Protein AF-A0A6M2DCP7-F1 (afdb_monomer_lite)

pLDDT: mean 81.42, std 15.68, range [35.75, 96.12]

Radius of gyration: 26.26 Å; chains: 1; bounding box: 64×71×66 Å

Secondary structure (DSSP, 8-state):
------PPPB-SS-HHHHHHHHHHHHHHTT-HHHHHTSSPPPSSHHHHHHHHHHHHHHHHHHHHTB-HHHHHHHTT-SSHHHHHHHHHHHHHHHHHHHHHHHHHHHHHHHHHTT-----S---------

Structure (mmCIF, N/CA/C/O backbone):
data_AF-A0A6M2DCP7-F1
#
_entry.id   AF-A0A6M2DCP7-F1
#
loop_
_atom_site.group_PDB
_atom_site.id
_atom_site.type_symbol
_atom_site.label_atom_id
_atom_site.label_alt_id
_atom_site.label_comp_id
_atom_site.label_asym_id
_atom_site.label_entity_id
_atom_site.label_seq_id
_atom_site.pdbx_PDB_ins_code
_atom_site.Cartn_x
_atom_site.Cartn_y
_atom_site.Cartn_z
_atom_site.occupancy
_atom_site.B_iso_or_equiv
_atom_site.auth_seq_id
_atom_site.auth_comp_id
_atom_site.auth_asym_id
_atom_site.auth_atom_id
_atom_site.pdbx_PDB_model_num
ATOM 1 N N . MET A 1 1 ? -14.548 20.537 -14.187 1.00 35.75 1 MET A N 1
ATOM 2 C CA . MET A 1 1 ? -13.702 20.711 -12.989 1.00 35.75 1 MET A CA 1
ATOM 3 C C . MET A 1 1 ? -13.450 19.332 -12.405 1.00 35.75 1 MET A C 1
ATOM 5 O O . MET A 1 1 ? -14.419 18.656 -12.091 1.00 35.75 1 MET A O 1
ATOM 9 N N . SER A 1 2 ? -12.202 18.861 -12.360 1.00 47.03 2 SER A N 1
ATOM 10 C CA . SER A 1 2 ? -11.894 17.574 -11.723 1.00 47.03 2 SER A CA 1
ATOM 11 C C . SER A 1 2 ? -11.950 17.790 -10.216 1.00 47.03 2 SER A C 1
ATOM 13 O O . SER A 1 2 ? -11.088 18.476 -9.677 1.00 47.03 2 SER A O 1
ATOM 15 N N . SER A 1 3 ? -12.973 17.264 -9.546 1.00 47.62 3 SER A N 1
ATOM 16 C CA . SER A 1 3 ? -13.050 17.291 -8.086 1.00 47.62 3 SER A CA 1
ATOM 17 C C . SER A 1 3 ? -11.823 16.579 -7.522 1.00 47.62 3 SER A C 1
ATOM 19 O O . SER A 1 3 ? -11.669 15.369 -7.685 1.00 47.62 3 SER A O 1
ATOM 21 N N . THR A 1 4 ? -10.912 17.328 -6.904 1.00 58.88 4 THR A N 1
ATOM 22 C CA . THR A 1 4 ? -9.772 16.756 -6.190 1.00 58.88 4 THR A CA 1
ATOM 23 C C . THR A 1 4 ? -10.326 16.064 -4.951 1.00 58.88 4 THR A C 1
ATOM 25 O O . THR A 1 4 ? -10.676 16.725 -3.973 1.00 58.88 4 THR A O 1
ATOM 28 N N . ILE A 1 5 ? -10.487 14.739 -5.009 1.00 66.69 5 ILE A N 1
ATOM 29 C CA . ILE A 1 5 ? -10.920 13.946 -3.857 1.00 66.69 5 ILE A CA 1
ATOM 30 C C . ILE A 1 5 ? -9.836 14.102 -2.789 1.00 66.69 5 ILE A C 1
ATOM 32 O O . ILE A 1 5 ? -8.718 13.618 -2.955 1.00 66.69 5 ILE A O 1
ATOM 36 N N . LYS A 1 6 ? -10.146 14.832 -1.713 1.00 74.25 6 LYS A N 1
ATOM 37 C CA . LYS A 1 6 ? -9.273 14.916 -0.542 1.00 74.25 6 LYS A CA 1
ATOM 38 C C . LYS A 1 6 ? -9.378 13.594 0.198 1.00 74.25 6 LYS A C 1
ATOM 40 O O . LYS A 1 6 ? -10.355 13.351 0.897 1.00 74.25 6 LYS A O 1
ATOM 45 N N . ILE A 1 7 ? -8.387 12.740 0.001 1.00 84.12 7 ILE A N 1
ATOM 46 C CA . ILE A 1 7 ? -8.308 11.461 0.695 1.00 84.12 7 ILE A CA 1
ATOM 47 C C . ILE A 1 7 ? -7.790 11.733 2.097 1.00 84.12 7 ILE A C 1
ATOM 49 O O . ILE A 1 7 ? -6.763 12.394 2.278 1.00 84.12 7 ILE A O 1
ATOM 53 N N . GLU A 1 8 ? -8.530 11.258 3.092 1.00 87.25 8 GLU A N 1
ATOM 54 C CA . GLU A 1 8 ? -8.069 11.327 4.466 1.00 87.25 8 GLU A CA 1
ATOM 55 C C . GLU A 1 8 ? -6.804 10.466 4.611 1.00 87.25 8 GLU A C 1
ATOM 57 O O . GLU A 1 8 ? -6.800 9.313 4.173 1.00 87.25 8 GLU A O 1
ATOM 62 N N . PRO A 1 9 ? -5.716 10.996 5.192 1.00 89.56 9 PRO A N 1
ATOM 63 C CA . PRO A 1 9 ? -4.510 10.217 5.421 1.00 89.56 9 PRO A CA 1
ATOM 64 C C . PRO A 1 9 ? -4.773 8.988 6.293 1.00 89.56 9 PRO A C 1
ATOM 66 O O . PRO A 1 9 ? -5.637 9.013 7.173 1.00 89.56 9 PRO A O 1
ATOM 69 N N . LEU A 1 10 ? -3.986 7.934 6.080 1.00 90.00 10 LEU A N 1
ATOM 70 C CA . LEU A 1 10 ? -4.128 6.685 6.820 1.00 90.00 10 LEU A CA 1
ATOM 71 C C . LEU A 1 10 ? -3.986 6.894 8.336 1.00 90.00 10 LEU A C 1
ATOM 73 O O . LEU A 1 10 ? -3.022 7.510 8.801 1.00 90.00 10 LEU A O 1
ATOM 77 N N . ASN A 1 11 ? -4.928 6.324 9.087 1.00 84.50 11 ASN A N 1
ATOM 78 C CA . ASN A 1 11 ? -4.962 6.247 10.541 1.00 84.50 11 ASN A CA 1
ATOM 79 C C . ASN A 1 11 ? -5.482 4.872 11.016 1.00 84.50 11 ASN A C 1
ATOM 81 O O . ASN A 1 11 ? -5.852 4.011 10.220 1.00 84.50 11 ASN A O 1
ATOM 85 N N . GLU A 1 12 ? -5.511 4.654 12.335 1.00 80.62 12 GLU A N 1
ATOM 86 C CA . GLU A 1 12 ? -5.866 3.358 12.936 1.00 80.62 12 GLU A CA 1
ATOM 87 C C . GLU A 1 12 ? -7.317 2.902 12.680 1.00 80.62 12 GLU A C 1
ATOM 89 O O . GLU A 1 12 ? -7.631 1.723 12.850 1.00 80.62 12 GLU A O 1
ATOM 94 N N . SER A 1 13 ? -8.206 3.823 12.300 1.00 83.56 13 SER A N 1
ATOM 95 C CA . SER A 1 13 ? -9.646 3.585 12.145 1.00 83.56 13 SER A CA 1
ATOM 96 C C . SER A 1 13 ? -10.157 3.618 10.707 1.00 83.56 13 SER A C 1
ATOM 98 O O . SER A 1 13 ? -11.239 3.094 10.469 1.00 83.56 13 SER A O 1
ATOM 100 N N . ASN A 1 14 ? -9.413 4.193 9.758 1.00 89.50 14 ASN A N 1
ATOM 101 C CA . ASN A 1 14 ? -9.899 4.427 8.393 1.00 89.50 14 ASN A CA 1
ATOM 102 C C . ASN A 1 14 ? -9.258 3.519 7.330 1.00 89.50 14 ASN A C 1
ATOM 104 O O . ASN A 1 14 ? -9.413 3.779 6.139 1.00 89.50 14 ASN A O 1
ATOM 108 N N . TYR A 1 15 ? -8.544 2.460 7.728 1.00 90.44 15 TYR A N 1
ATOM 109 C CA . TYR A 1 15 ? -7.796 1.620 6.786 1.00 90.44 15 TYR A CA 1
ATOM 110 C C . TYR A 1 15 ? -8.655 1.028 5.663 1.00 90.44 15 TYR A C 1
ATOM 112 O O . TYR A 1 15 ? -8.217 1.047 4.517 1.00 90.44 15 TYR A O 1
ATOM 120 N N . ASP A 1 16 ? -9.865 0.540 5.951 1.00 89.38 16 ASP A N 1
ATOM 121 C CA . ASP A 1 16 ? -10.724 -0.082 4.931 1.00 89.38 16 ASP A CA 1
ATOM 122 C C . ASP A 1 16 ? -11.113 0.918 3.825 1.00 89.38 16 ASP A C 1
ATOM 124 O O . ASP A 1 16 ? -10.994 0.616 2.636 1.00 89.38 16 ASP A O 1
ATOM 128 N N . GLU A 1 17 ? -11.496 2.140 4.204 1.00 90.81 17 GLU A N 1
ATOM 129 C CA . GLU A 1 17 ? -11.815 3.224 3.265 1.00 90.81 17 GLU A CA 1
ATOM 130 C C . GLU A 1 17 ? -10.561 3.735 2.546 1.00 90.81 17 GLU A C 1
ATOM 132 O O . GLU A 1 17 ? -10.544 3.876 1.319 1.00 90.81 17 GLU A O 1
ATOM 137 N N . TRP A 1 18 ? -9.472 3.948 3.293 1.00 93.19 18 TRP A N 1
ATOM 138 C CA . TRP A 1 18 ? -8.187 4.371 2.742 1.00 93.19 18 TRP A CA 1
ATOM 139 C C . TRP A 1 18 ? -7.667 3.372 1.704 1.00 93.19 18 TRP A C 1
ATOM 141 O O . TRP A 1 18 ? -7.215 3.778 0.637 1.00 93.19 18 TRP A O 1
ATOM 151 N N . LYS A 1 19 ? -7.790 2.064 1.961 1.00 92.88 19 LYS A N 1
ATOM 152 C CA . LYS A 1 19 ? -7.373 0.990 1.048 1.00 92.88 19 LYS A CA 1
ATOM 153 C C . LYS A 1 19 ? -8.135 1.059 -0.275 1.00 92.88 19 LYS A C 1
ATOM 155 O O . LYS A 1 19 ? -7.529 0.872 -1.332 1.00 92.88 19 LYS A O 1
ATOM 160 N N . ILE A 1 20 ? -9.437 1.352 -0.238 1.00 93.00 20 ILE A N 1
ATOM 161 C CA . ILE A 1 20 ? -10.269 1.525 -1.440 1.00 93.00 20 ILE A CA 1
ATOM 162 C C . ILE A 1 20 ? -9.803 2.747 -2.238 1.00 93.00 20 ILE A C 1
ATOM 164 O O . ILE A 1 20 ? -9.546 2.633 -3.440 1.00 93.00 20 ILE A O 1
ATOM 168 N N . HIS A 1 21 ? -9.641 3.897 -1.578 1.00 92.94 21 HIS A N 1
ATOM 169 C CA . HIS A 1 21 ? -9.192 5.130 -2.227 1.00 92.94 21 HIS A CA 1
ATOM 170 C C . HIS A 1 21 ? -7.782 5.002 -2.806 1.00 92.94 21 HIS A C 1
ATOM 172 O O . HIS A 1 21 ? -7.553 5.351 -3.964 1.00 92.94 21 HIS A O 1
ATOM 178 N N . MET A 1 22 ? -6.850 4.439 -2.041 1.00 94.38 22 MET A N 1
ATOM 179 C CA . MET A 1 22 ? -5.472 4.244 -2.475 1.00 94.38 22 MET A CA 1
ATOM 180 C C . MET A 1 22 ? -5.393 3.295 -3.670 1.00 94.38 22 MET A C 1
ATOM 182 O O . MET A 1 22 ? -4.722 3.590 -4.657 1.00 94.38 22 MET A O 1
ATOM 186 N N . ARG A 1 23 ? -6.155 2.194 -3.656 1.00 94.75 23 ARG A N 1
ATOM 187 C CA . ARG A 1 23 ? -6.259 1.303 -4.819 1.00 94.75 23 ARG A CA 1
ATOM 188 C C . ARG A 1 23 ? -6.757 2.044 -6.061 1.00 94.75 23 ARG A C 1
ATOM 190 O O . ARG A 1 23 ? -6.258 1.778 -7.153 1.00 94.75 23 ARG A O 1
ATOM 197 N N . ALA A 1 24 ? -7.715 2.961 -5.917 1.00 93.75 24 ALA A N 1
ATOM 198 C CA . ALA A 1 24 ? -8.207 3.768 -7.030 1.00 93.75 24 ALA A CA 1
ATOM 199 C C . ALA A 1 24 ? -7.138 4.740 -7.566 1.00 93.75 24 ALA A C 1
ATOM 201 O O . ALA A 1 24 ? -6.968 4.817 -8.782 1.00 93.75 24 ALA A O 1
ATOM 202 N N . ILE A 1 25 ? -6.381 5.419 -6.693 1.00 92.50 25 ILE A N 1
ATOM 203 C CA . ILE A 1 25 ? -5.259 6.286 -7.103 1.00 92.50 25 ILE A CA 1
ATOM 204 C C . ILE A 1 25 ? -4.208 5.485 -7.870 1.00 92.50 25 ILE A C 1
ATOM 206 O O . ILE A 1 25 ? -3.830 5.854 -8.980 1.00 92.50 25 ILE A O 1
ATOM 210 N N . LEU A 1 26 ? -3.753 4.370 -7.294 1.00 94.69 26 LEU A N 1
ATOM 211 C CA . LEU A 1 26 ? -2.694 3.559 -7.886 1.00 94.69 26 LEU A CA 1
ATOM 212 C C . LEU A 1 26 ? -3.113 2.994 -9.241 1.00 94.69 26 LEU A C 1
ATOM 214 O O . LEU A 1 26 ? -2.307 2.980 -10.163 1.00 94.69 26 LEU A O 1
ATOM 218 N N . LYS A 1 27 ? -4.374 2.573 -9.393 1.00 94.88 27 LYS A N 1
ATOM 219 C CA . LYS A 1 27 ? -4.907 2.147 -10.694 1.00 94.88 27 LYS A CA 1
ATOM 220 C C . LYS A 1 27 ? -4.984 3.293 -11.697 1.00 94.88 27 LYS A C 1
ATOM 222 O O . LYS A 1 27 ? -4.611 3.099 -12.842 1.00 94.88 27 LYS A O 1
ATOM 227 N N . LYS A 1 28 ? -5.436 4.477 -11.275 1.00 93.38 28 LYS A N 1
ATOM 228 C CA . LYS A 1 28 ? -5.502 5.666 -12.139 1.00 93.38 28 LYS A CA 1
ATOM 229 C C . LYS A 1 28 ? -4.123 6.074 -12.677 1.00 93.38 28 LYS A C 1
ATOM 231 O O . LYS A 1 28 ? -4.050 6.648 -13.756 1.00 93.38 28 LYS A O 1
ATOM 236 N N . ASN A 1 29 ? -3.065 5.794 -11.920 1.00 92.19 29 ASN A N 1
ATOM 237 C CA . ASN A 1 29 ? -1.687 6.144 -12.258 1.00 92.19 29 ASN A CA 1
ATOM 238 C C . ASN A 1 29 ? -0.878 4.974 -12.858 1.00 92.19 29 ASN A C 1
ATOM 240 O O . ASN A 1 29 ? 0.335 5.115 -12.994 1.00 92.19 29 ASN A O 1
ATOM 244 N N . ASP A 1 30 ? -1.508 3.829 -13.155 1.00 93.88 30 ASP A N 1
ATOM 245 C CA . ASP A 1 30 ? -0.856 2.599 -13.647 1.00 93.88 30 ASP A CA 1
ATOM 246 C C . ASP A 1 30 ? 0.223 2.015 -12.706 1.00 93.88 30 ASP A C 1
ATOM 248 O O . ASP A 1 30 ? 1.140 1.308 -13.116 1.00 93.88 30 ASP A O 1
ATOM 252 N N . LEU A 1 31 ? 0.098 2.274 -11.402 1.00 96.00 31 LEU A N 1
ATOM 253 C CA . LEU A 1 31 ? 1.047 1.851 -10.363 1.00 96.00 31 LEU A CA 1
ATOM 254 C C . LEU A 1 31 ? 0.590 0.614 -9.573 1.00 96.00 31 LEU A C 1
ATOM 256 O O . LEU A 1 31 ? 1.366 0.031 -8.817 1.00 96.00 31 LEU A O 1
ATOM 260 N N . TRP A 1 32 ? -0.666 0.177 -9.731 1.00 96.06 32 TRP A N 1
ATOM 261 C CA . TRP A 1 32 ? -1.224 -0.951 -8.964 1.00 96.06 32 TRP A CA 1
ATOM 262 C C . TRP A 1 32 ? -0.428 -2.259 -9.127 1.00 96.06 32 TRP A C 1
ATOM 264 O O . TRP A 1 32 ? -0.334 -3.055 -8.187 1.00 96.06 32 TRP A O 1
ATOM 274 N N . GLY A 1 33 ? 0.179 -2.474 -10.295 1.00 95.06 33 GLY A N 1
ATOM 275 C CA . GLY A 1 33 ? 0.966 -3.675 -10.568 1.00 95.06 33 GLY A CA 1
ATOM 276 C C . GLY A 1 33 ? 2.179 -3.843 -9.643 1.00 95.06 33 GLY A C 1
ATOM 277 O O . GLY A 1 33 ? 2.551 -4.970 -9.322 1.00 95.06 33 GLY A O 1
ATOM 278 N N . TYR A 1 34 ? 2.746 -2.740 -9.142 1.00 95.62 34 TYR A N 1
ATOM 279 C CA . TYR A 1 34 ? 3.912 -2.754 -8.251 1.00 95.62 34 TYR A CA 1
ATOM 280 C C . TYR A 1 34 ? 3.559 -3.196 -6.826 1.00 95.62 34 TYR A C 1
ATOM 282 O O . TYR A 1 34 ? 4.331 -3.918 -6.203 1.00 95.62 34 TYR A O 1
ATOM 290 N N . VAL A 1 35 ? 2.379 -2.821 -6.313 1.00 95.69 35 VAL A N 1
ATOM 291 C CA . VAL A 1 35 ? 1.932 -3.231 -4.965 1.00 95.69 35 VAL A CA 1
ATOM 292 C C . VAL A 1 35 ? 1.312 -4.625 -4.941 1.00 95.69 35 VAL A C 1
ATOM 294 O O . VAL A 1 35 ? 1.469 -5.351 -3.966 1.00 95.69 35 VAL A O 1
ATOM 297 N N . SER A 1 36 ? 0.616 -5.013 -6.012 1.00 92.69 36 SER A N 1
ATOM 298 C CA . SER A 1 36 ? -0.002 -6.340 -6.138 1.00 92.69 36 SER A CA 1
ATOM 299 C C . SER A 1 36 ? 1.008 -7.439 -6.470 1.00 92.69 36 SER A C 1
ATOM 301 O O . SER A 1 36 ? 0.749 -8.614 -6.218 1.00 92.69 36 SER A O 1
ATOM 303 N N . GLY A 1 37 ? 2.165 -7.065 -7.023 1.00 90.50 37 GLY A N 1
ATOM 304 C CA . GLY A 1 37 ? 3.169 -8.000 -7.518 1.00 90.50 37 GLY A CA 1
ATOM 305 C C . GLY A 1 37 ? 2.898 -8.519 -8.931 1.00 90.50 37 GLY A C 1
ATOM 306 O O . GLY A 1 37 ? 3.640 -9.388 -9.382 1.00 90.50 37 GLY A O 1
ATOM 307 N N . GLU A 1 38 ? 1.889 -7.990 -9.636 1.00 92.19 38 GLU A N 1
ATOM 308 C CA . GLU A 1 38 ? 1.677 -8.254 -11.069 1.00 92.19 38 GLU A CA 1
ATOM 309 C C . GLU A 1 38 ? 2.897 -7.804 -11.897 1.00 92.19 38 GLU A C 1
ATOM 311 O O . GLU A 1 38 ? 3.293 -8.480 -12.845 1.00 92.19 38 GLU A O 1
ATOM 316 N N . ILE A 1 39 ? 3.542 -6.699 -11.500 1.00 92.19 39 ILE A N 1
ATOM 317 C CA . ILE A 1 39 ? 4.806 -6.221 -12.073 1.00 92.19 39 ILE A CA 1
ATOM 318 C C . ILE A 1 39 ? 5.951 -6.658 -11.156 1.00 92.19 39 ILE A C 1
ATOM 320 O O . ILE A 1 39 ? 6.332 -5.966 -10.207 1.00 92.19 39 ILE A O 1
ATOM 324 N N . ALA A 1 40 ? 6.509 -7.831 -11.441 1.00 90.81 40 ALA A N 1
ATOM 325 C CA . ALA A 1 40 ? 7.633 -8.372 -10.688 1.00 90.81 40 ALA A CA 1
ATOM 326 C C . ALA A 1 40 ? 8.928 -7.578 -10.927 1.00 90.81 40 ALA A C 1
ATOM 328 O O . ALA A 1 40 ? 9.169 -7.054 -12.017 1.00 90.81 40 ALA A O 1
ATOM 329 N N . LYS A 1 41 ? 9.790 -7.547 -9.904 1.00 90.94 41 LYS A N 1
ATOM 330 C CA . LYS A 1 41 ? 11.139 -6.981 -9.998 1.00 90.94 41 LYS A CA 1
ATOM 331 C C . LYS A 1 41 ? 11.920 -7.722 -11.097 1.00 90.94 41 LYS A C 1
ATOM 333 O O . LYS A 1 41 ? 12.087 -8.939 -10.990 1.00 90.94 41 LYS A O 1
ATOM 338 N N . PRO A 1 42 ? 12.369 -7.034 -12.159 1.00 90.62 42 PRO A N 1
ATOM 339 C CA . PRO A 1 42 ? 13.025 -7.677 -13.286 1.00 90.62 42 PRO A CA 1
ATOM 340 C C . PRO A 1 42 ? 14.434 -8.140 -12.911 1.00 90.62 42 PRO A C 1
ATOM 342 O O . PRO A 1 42 ? 15.104 -7.543 -12.069 1.00 90.62 42 PRO A O 1
ATOM 345 N N . LEU A 1 43 ? 14.883 -9.203 -13.579 1.00 88.75 43 LEU A N 1
ATOM 346 C CA . LEU A 1 43 ? 16.220 -9.778 -13.406 1.00 88.75 43 LEU A CA 1
ATOM 347 C C . LEU A 1 43 ? 17.263 -9.142 -14.336 1.00 88.75 43 LEU A C 1
ATOM 349 O O . LEU A 1 43 ? 18.457 -9.296 -14.099 1.00 88.75 43 LEU A O 1
ATOM 353 N N . THR A 1 44 ? 16.828 -8.452 -15.396 1.00 89.38 44 THR A N 1
ATOM 354 C CA . THR A 1 44 ? 17.733 -7.877 -16.396 1.00 89.38 44 THR A CA 1
ATOM 355 C C . THR A 1 44 ? 17.994 -6.389 -16.132 1.00 89.38 44 THR A C 1
ATOM 357 O O . THR A 1 44 ? 17.054 -5.662 -15.786 1.00 89.38 44 THR A O 1
ATOM 360 N N . PRO A 1 45 ? 19.239 -5.903 -16.305 1.00 84.31 45 PRO A N 1
ATOM 361 C CA . PRO A 1 45 ? 19.603 -4.520 -15.997 1.00 84.31 45 PRO A CA 1
ATOM 362 C C . PRO A 1 45 ? 18.809 -3.470 -16.782 1.00 84.31 45 PRO A C 1
ATOM 364 O O . PRO A 1 45 ? 18.519 -2.402 -16.247 1.00 84.31 45 PRO A O 1
ATOM 367 N N . GLU A 1 46 ? 18.420 -3.764 -18.027 1.00 83.44 46 GLU A N 1
ATOM 368 C CA . GLU A 1 46 ? 17.769 -2.786 -18.910 1.00 83.44 46 GLU A CA 1
ATOM 369 C C . GLU A 1 46 ? 16.372 -2.408 -18.413 1.00 83.44 46 GLU A C 1
ATOM 371 O O . GLU A 1 46 ? 15.973 -1.252 -18.498 1.00 83.44 46 GLU A O 1
ATOM 376 N N . LYS A 1 47 ? 15.638 -3.379 -17.859 1.00 87.38 47 LYS A N 1
ATOM 377 C CA . LYS A 1 47 ? 14.292 -3.171 -17.302 1.00 87.38 47 LYS A CA 1
ATOM 378 C C . LYS A 1 47 ? 14.331 -2.770 -15.828 1.00 87.38 47 LYS A C 1
ATOM 380 O O . LYS A 1 47 ? 13.338 -2.288 -15.287 1.00 87.38 47 LYS A O 1
ATOM 385 N N . TYR A 1 48 ? 15.469 -2.982 -15.169 1.00 90.69 48 TYR A N 1
ATOM 386 C CA . TYR A 1 48 ? 15.656 -2.717 -13.747 1.00 90.69 48 TYR A CA 1
ATOM 387 C C . TYR A 1 48 ? 15.582 -1.233 -13.398 1.00 90.69 48 TYR A C 1
ATOM 389 O O . TYR A 1 48 ? 14.944 -0.865 -12.412 1.00 90.69 48 TYR A O 1
ATOM 397 N N . SER A 1 49 ? 16.206 -0.382 -14.213 1.00 90.69 49 SER A N 1
ATOM 398 C CA . SER A 1 49 ? 16.227 1.066 -13.994 1.00 90.69 49 SER A CA 1
ATOM 399 C C . SER A 1 49 ? 14.819 1.667 -14.038 1.00 90.69 49 SER A C 1
ATOM 401 O O . SER A 1 49 ? 14.421 2.371 -13.111 1.00 90.69 49 SER A O 1
ATOM 403 N N . GLU A 1 50 ? 14.039 1.331 -15.066 1.00 91.00 50 GLU A N 1
ATOM 404 C CA . GLU A 1 50 ? 12.649 1.768 -15.212 1.00 91.00 50 GLU A CA 1
ATOM 405 C C . GLU A 1 50 ? 11.767 1.231 -14.079 1.00 91.00 50 GLU A C 1
ATOM 407 O O . GLU A 1 50 ? 10.973 1.973 -13.494 1.00 91.00 50 GLU A O 1
ATOM 412 N N . TRP A 1 51 ? 11.945 -0.042 -13.711 1.00 94.38 51 TRP A N 1
ATOM 413 C CA . TRP A 1 51 ? 11.206 -0.636 -12.602 1.00 94.38 51 TRP A CA 1
ATOM 414 C C . TRP A 1 51 ? 11.468 0.096 -11.283 1.00 94.38 51 TRP A C 1
ATOM 416 O O . TRP A 1 51 ? 10.510 0.414 -10.586 1.00 94.38 51 TRP A O 1
ATOM 426 N N . ILE A 1 52 ? 12.728 0.425 -10.964 1.00 94.31 52 ILE A N 1
ATOM 427 C CA . ILE A 1 52 ? 13.077 1.178 -9.746 1.00 94.31 52 ILE A CA 1
ATOM 428 C C . ILE A 1 52 ? 12.389 2.540 -9.715 1.00 94.31 52 ILE A C 1
ATOM 430 O O . ILE A 1 52 ? 11.885 2.947 -8.669 1.00 94.31 52 ILE A O 1
ATOM 434 N N . ILE A 1 53 ? 12.379 3.259 -10.839 1.00 93.94 53 ILE A N 1
ATOM 435 C CA . ILE A 1 53 ? 11.779 4.596 -10.908 1.00 93.94 53 ILE A CA 1
ATOM 436 C C . ILE A 1 53 ? 10.282 4.513 -10.594 1.00 93.94 53 ILE A C 1
ATOM 438 O O . ILE A 1 53 ? 9.772 5.278 -9.773 1.00 93.94 53 ILE A O 1
ATOM 442 N N . ASN A 1 54 ? 9.583 3.557 -11.203 1.00 95.19 54 ASN A N 1
ATOM 443 C CA . ASN A 1 54 ? 8.146 3.389 -11.010 1.00 95.19 54 ASN A CA 1
ATOM 444 C C . ASN A 1 54 ? 7.790 2.796 -9.637 1.00 95.19 54 ASN A C 1
ATOM 446 O O . ASN A 1 54 ? 6.809 3.225 -9.026 1.00 95.19 54 ASN A O 1
ATOM 450 N N . ASP A 1 55 ? 8.596 1.878 -9.101 1.00 96.06 55 ASP A N 1
ATOM 451 C CA . ASP A 1 55 ? 8.423 1.377 -7.736 1.00 96.06 55 ASP A CA 1
ATOM 452 C C . ASP A 1 55 ? 8.630 2.508 -6.717 1.00 96.06 55 ASP A C 1
ATOM 454 O O . ASP A 1 55 ? 7.770 2.727 -5.869 1.00 96.06 55 ASP A O 1
ATOM 458 N N . SER A 1 56 ? 9.677 3.326 -6.867 1.00 94.75 56 SER A N 1
ATOM 459 C CA . SER A 1 56 ? 9.928 4.504 -6.020 1.00 94.75 56 SER A CA 1
ATOM 460 C C . SER A 1 56 ? 8.799 5.542 -6.097 1.00 94.75 56 SER A C 1
ATOM 462 O O . SER A 1 56 ? 8.370 6.100 -5.080 1.00 94.75 56 SER A O 1
ATOM 464 N N . LYS A 1 57 ? 8.232 5.759 -7.291 1.00 95.44 57 LYS A N 1
ATOM 465 C CA . LYS A 1 57 ? 7.038 6.598 -7.471 1.00 95.44 57 LYS A CA 1
ATOM 466 C C . LYS A 1 57 ? 5.837 6.025 -6.715 1.00 95.44 57 LYS A C 1
ATOM 468 O O . LYS A 1 57 ? 5.128 6.763 -6.038 1.00 95.44 57 LYS A O 1
ATOM 473 N N . THR A 1 58 ? 5.647 4.710 -6.778 1.00 96.12 58 THR A N 1
ATOM 474 C CA . THR A 1 58 ? 4.578 4.006 -6.058 1.00 96.12 58 THR A CA 1
ATOM 475 C C . THR A 1 58 ? 4.762 4.096 -4.542 1.00 96.12 58 THR A C 1
ATOM 477 O O . THR A 1 58 ? 3.805 4.388 -3.825 1.00 96.12 58 THR A O 1
ATOM 480 N N . GLN A 1 59 ? 5.989 3.915 -4.044 1.00 95.44 59 GLN A N 1
ATOM 481 C CA . GLN A 1 59 ? 6.323 4.115 -2.632 1.00 95.44 59 GLN A CA 1
ATOM 482 C C . GLN A 1 59 ? 5.995 5.543 -2.185 1.00 95.44 59 GLN A C 1
ATOM 484 O O . GLN A 1 59 ? 5.356 5.739 -1.152 1.00 95.44 59 GLN A O 1
ATOM 489 N N . SER A 1 60 ? 6.380 6.538 -2.986 1.00 94.00 60 SER A N 1
ATOM 490 C CA . SER A 1 60 ? 6.107 7.948 -2.698 1.00 94.00 60 SER A CA 1
ATOM 491 C C . SER A 1 60 ? 4.605 8.226 -2.605 1.00 94.00 60 SER A C 1
ATOM 493 O O . SER A 1 60 ? 4.159 8.856 -1.648 1.00 94.00 60 SER A O 1
ATOM 495 N N . GLU A 1 61 ? 3.813 7.702 -3.545 1.00 93.31 61 GLU A N 1
ATOM 496 C CA . GLU A 1 61 ? 2.352 7.851 -3.545 1.00 93.31 61 GLU A CA 1
ATOM 497 C C . GLU A 1 61 ? 1.722 7.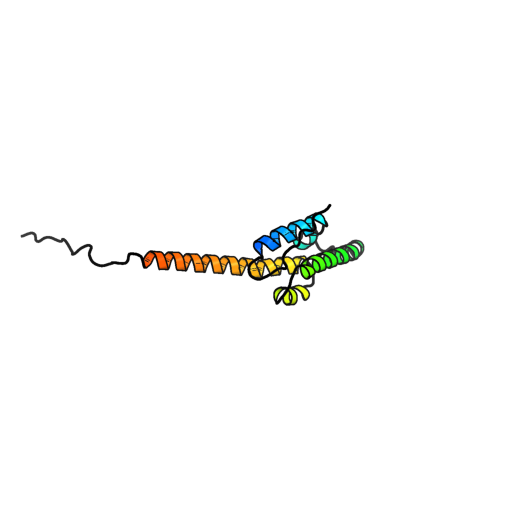285 -2.261 1.00 93.31 61 GLU A C 1
ATOM 499 O O . GLU A 1 61 ? 0.876 7.932 -1.642 1.00 93.31 61 GLU A O 1
ATOM 504 N N . LEU A 1 62 ? 2.181 6.110 -1.816 1.00 93.75 62 LEU A N 1
ATOM 505 C CA . LEU A 1 62 ? 1.742 5.488 -0.566 1.00 93.75 62 LEU A CA 1
ATOM 506 C C . LEU A 1 62 ? 2.098 6.363 0.644 1.00 93.75 62 LEU A C 1
ATOM 508 O O . LEU A 1 62 ? 1.223 6.720 1.432 1.00 93.75 62 LEU A O 1
ATOM 512 N N . ILE A 1 63 ? 3.372 6.738 0.770 1.00 91.94 63 ILE A N 1
ATOM 513 C CA . ILE A 1 63 ? 3.927 7.495 1.902 1.00 91.94 63 ILE A CA 1
ATOM 514 C C . ILE A 1 63 ? 3.235 8.855 2.065 1.00 91.94 63 ILE A C 1
ATOM 516 O O . ILE A 1 63 ? 2.899 9.241 3.185 1.00 91.94 63 ILE A O 1
ATOM 520 N N . LEU A 1 64 ? 2.975 9.569 0.965 1.00 91.31 64 LEU A N 1
ATOM 521 C CA . LEU A 1 64 ? 2.338 10.894 0.988 1.00 91.31 64 LEU A CA 1
ATOM 522 C C . LEU A 1 64 ? 0.902 10.873 1.530 1.00 91.31 64 LEU A C 1
ATOM 524 O O . LEU A 1 64 ? 0.414 11.885 2.035 1.00 91.31 64 LEU A O 1
ATOM 528 N N . HIS A 1 65 ? 0.239 9.720 1.474 1.00 90.62 65 HIS A N 1
ATOM 529 C CA . HIS A 1 65 ? -1.118 9.525 1.979 1.00 90.62 65 HIS A CA 1
ATOM 530 C C . HIS A 1 65 ? -1.151 8.860 3.363 1.00 90.62 65 HIS A C 1
ATOM 532 O O . HIS A 1 65 ? -2.209 8.408 3.807 1.00 90.62 65 HIS A O 1
ATOM 538 N N . MET A 1 66 ? -0.016 8.809 4.066 1.00 89.62 66 MET A N 1
ATOM 539 C CA . MET A 1 66 ? 0.112 8.265 5.419 1.00 89.62 66 MET A CA 1
ATOM 540 C C . MET A 1 66 ? 0.565 9.333 6.411 1.00 89.62 66 MET A C 1
ATOM 542 O O . MET A 1 66 ? 1.210 10.320 6.062 1.00 89.62 66 MET A O 1
ATOM 546 N N . LYS A 1 67 ? 0.252 9.117 7.690 1.00 86.50 67 LYS A N 1
ATOM 547 C CA . LYS A 1 67 ? 0.741 9.931 8.809 1.00 86.50 67 LYS A CA 1
ATOM 548 C C . LYS A 1 67 ? 1.113 9.028 9.988 1.00 86.50 67 LYS A C 1
ATOM 550 O O . LYS A 1 67 ? 0.934 7.816 9.943 1.00 86.50 67 LYS A O 1
ATOM 555 N N . GLY A 1 68 ? 1.658 9.620 11.049 1.00 85.31 68 GLY A N 1
ATOM 556 C CA . GLY A 1 68 ? 1.796 8.937 12.336 1.00 85.31 68 GLY A CA 1
ATOM 557 C C . GLY A 1 68 ? 2.876 7.850 12.386 1.00 85.31 68 GLY A C 1
ATOM 558 O O . GLY A 1 68 ? 4.003 8.047 11.923 1.00 85.31 68 GLY A O 1
ATOM 559 N N . LYS A 1 69 ? 2.565 6.734 13.053 1.00 84.56 69 LYS A N 1
ATOM 560 C CA . LYS A 1 69 ? 3.518 5.645 13.336 1.00 84.56 69 LYS A CA 1
ATOM 561 C C . LYS A 1 69 ? 3.710 4.746 12.116 1.00 84.56 69 LYS A C 1
ATOM 563 O O . LYS A 1 69 ? 4.814 4.283 11.854 1.00 84.56 69 LYS A O 1
ATOM 568 N N . GLU A 1 70 ? 2.644 4.568 11.357 1.00 83.50 70 GLU A N 1
ATOM 569 C CA . GLU A 1 70 ? 2.514 3.771 10.147 1.00 83.50 70 GLU A CA 1
ATOM 570 C C . GLU A 1 70 ? 3.480 4.291 9.081 1.00 83.50 70 GLU A C 1
ATOM 572 O O . GLU A 1 70 ? 4.259 3.520 8.526 1.00 83.50 70 GLU A O 1
ATOM 577 N N . LEU A 1 71 ? 3.530 5.618 8.909 1.00 87.81 71 LEU A N 1
ATOM 578 C CA . LEU A 1 71 ? 4.500 6.300 8.052 1.00 87.81 71 LEU A CA 1
ATOM 579 C C . LEU A 1 71 ? 5.950 5.937 8.412 1.00 87.81 71 LEU A C 1
ATOM 581 O O . LEU A 1 71 ? 6.742 5.609 7.533 1.00 87.81 71 LEU A O 1
ATOM 585 N N . LYS A 1 72 ? 6.307 5.961 9.704 1.00 88.00 72 LYS A N 1
ATOM 586 C CA . LYS A 1 72 ? 7.679 5.666 10.162 1.00 88.00 72 LYS A CA 1
ATOM 587 C C . LYS A 1 72 ? 8.087 4.216 9.907 1.00 88.00 72 LYS A C 1
ATOM 589 O O . LYS A 1 72 ? 9.267 3.960 9.683 1.00 88.00 72 LYS A O 1
ATOM 594 N N . ILE A 1 73 ? 7.133 3.288 9.988 1.00 87.38 73 ILE A N 1
ATOM 595 C CA . ILE A 1 73 ? 7.355 1.868 9.692 1.00 87.38 73 ILE A CA 1
ATOM 596 C C . ILE A 1 73 ? 7.531 1.686 8.182 1.00 87.38 73 ILE A C 1
ATOM 598 O O . ILE A 1 73 ? 8.502 1.070 7.752 1.00 87.38 73 ILE A O 1
ATOM 602 N N . CYS A 1 74 ? 6.631 2.265 7.385 1.00 88.44 74 CYS A N 1
ATOM 603 C CA . CYS A 1 74 ? 6.608 2.083 5.935 1.00 88.44 74 CYS A CA 1
ATOM 604 C C . CYS A 1 74 ? 7.779 2.768 5.221 1.00 88.44 74 CYS A C 1
ATOM 606 O O . CYS A 1 74 ? 8.315 2.208 4.274 1.00 88.44 74 CYS A O 1
ATOM 608 N N . ALA A 1 75 ? 8.239 3.927 5.705 1.00 86.38 75 ALA A N 1
ATOM 609 C CA . ALA A 1 75 ? 9.351 4.675 5.106 1.00 86.38 75 ALA A CA 1
ATOM 610 C C . ALA A 1 75 ? 10.711 3.947 5.147 1.00 86.38 75 ALA A C 1
ATOM 612 O O . ALA A 1 75 ? 11.679 4.433 4.571 1.00 86.38 75 ALA A O 1
ATOM 613 N N . ARG A 1 76 ? 10.814 2.818 5.860 1.00 89.50 76 ARG A N 1
ATOM 614 C CA . ARG A 1 76 ? 12.035 1.999 5.950 1.00 89.50 76 ARG A CA 1
ATOM 615 C C . ARG A 1 76 ? 12.022 0.789 5.016 1.00 89.50 76 ARG A C 1
ATOM 617 O O . ARG A 1 76 ? 12.986 0.033 5.014 1.00 89.50 76 ARG A O 1
ATOM 624 N N . LEU A 1 77 ? 10.922 0.556 4.303 1.00 92.69 77 LEU A N 1
ATOM 625 C CA . LEU A 1 77 ? 10.753 -0.611 3.443 1.00 92.69 77 LEU A CA 1
ATOM 626 C C . LEU A 1 77 ? 11.261 -0.309 2.034 1.00 92.69 77 LEU A C 1
ATOM 628 O O . LEU A 1 77 ? 11.133 0.805 1.545 1.00 92.69 77 LEU A O 1
ATOM 632 N N . GLU A 1 78 ? 11.837 -1.321 1.389 1.00 90.56 78 GLU A N 1
ATOM 633 C CA . GLU A 1 78 ? 12.601 -1.140 0.147 1.00 90.56 78 GLU A CA 1
ATOM 634 C C . GLU A 1 78 ? 11.756 -1.189 -1.134 1.00 90.56 78 GLU A C 1
ATOM 636 O O . GLU A 1 78 ? 12.273 -0.902 -2.211 1.00 90.56 78 GLU A O 1
ATOM 641 N N . SER A 1 79 ? 10.482 -1.589 -1.049 1.00 93.94 79 SER A N 1
ATOM 642 C CA . SER A 1 79 ? 9.592 -1.654 -2.215 1.00 93.94 79 SER A CA 1
ATOM 643 C C . SER A 1 79 ? 8.149 -1.318 -1.872 1.00 93.94 79 SER A C 1
ATOM 645 O O . SER A 1 79 ? 7.695 -1.525 -0.740 1.00 93.94 79 SER A O 1
ATOM 647 N N . ALA A 1 80 ? 7.395 -0.856 -2.872 1.00 95.06 80 ALA A N 1
ATOM 648 C CA . ALA A 1 80 ? 5.982 -0.534 -2.701 1.00 95.06 80 ALA A CA 1
ATOM 649 C C . ALA A 1 80 ? 5.155 -1.763 -2.299 1.00 95.06 80 ALA A C 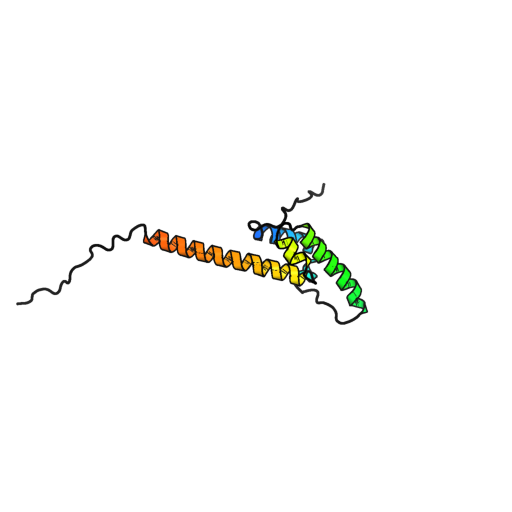1
ATOM 651 O O . ALA A 1 80 ? 4.231 -1.655 -1.490 1.00 95.06 80 ALA A O 1
ATOM 652 N N . LYS A 1 81 ? 5.528 -2.942 -2.810 1.00 95.50 81 LYS A N 1
ATOM 653 C CA . LYS A 1 81 ? 4.936 -4.225 -2.421 1.00 95.50 81 LYS A CA 1
ATOM 654 C C . LYS A 1 81 ? 5.084 -4.493 -0.925 1.00 95.50 81 LYS A C 1
ATOM 656 O O . LYS A 1 81 ? 4.087 -4.757 -0.260 1.00 95.50 81 LYS A O 1
ATOM 661 N N . LEU A 1 82 ? 6.298 -4.358 -0.385 1.00 94.75 82 LEU A N 1
ATOM 662 C CA . LEU A 1 82 ? 6.549 -4.575 1.043 1.00 94.75 82 LEU A CA 1
ATOM 663 C C . LEU A 1 82 ? 5.754 -3.595 1.912 1.00 94.75 82 LEU A C 1
ATOM 665 O O . LEU A 1 82 ? 5.223 -3.991 2.947 1.00 94.75 82 LEU A O 1
ATOM 669 N N . ILE A 1 83 ? 5.639 -2.330 1.488 1.00 94.94 83 ILE A N 1
ATOM 670 C CA . ILE A 1 83 ? 4.791 -1.342 2.172 1.00 94.94 83 ILE A CA 1
ATOM 671 C C . ILE A 1 83 ? 3.341 -1.823 2.204 1.00 94.94 83 ILE A C 1
ATOM 673 O O . ILE A 1 83 ? 2.727 -1.860 3.270 1.00 94.94 83 ILE A O 1
ATOM 677 N N . TRP A 1 84 ? 2.797 -2.214 1.052 1.00 95.56 84 TRP A N 1
ATOM 678 C CA . TRP A 1 84 ? 1.413 -2.659 0.946 1.00 95.56 84 TRP A CA 1
ATOM 679 C C . TRP A 1 84 ? 1.128 -3.893 1.812 1.00 95.56 84 TRP A C 1
ATOM 681 O O . TRP A 1 84 ? 0.180 -3.888 2.598 1.00 95.56 84 TRP A O 1
ATOM 691 N N . GLU A 1 85 ? 1.988 -4.909 1.738 1.00 94.12 85 GLU A N 1
ATOM 692 C CA . GLU A 1 85 ? 1.891 -6.129 2.546 1.00 94.12 85 GLU A CA 1
ATOM 693 C C . GLU A 1 85 ? 1.972 -5.820 4.044 1.00 94.12 85 GLU A C 1
ATOM 695 O O . GLU A 1 85 ? 1.166 -6.328 4.827 1.00 94.12 85 GLU A O 1
ATOM 700 N N . LYS A 1 86 ? 2.884 -4.928 4.456 1.00 92.81 86 LYS A N 1
ATOM 701 C CA . LYS A 1 86 ? 3.030 -4.570 5.869 1.00 92.81 86 LYS A CA 1
ATOM 702 C C . LYS A 1 86 ? 1.786 -3.884 6.426 1.00 92.81 86 LYS A C 1
ATOM 704 O O . LYS A 1 86 ? 1.406 -4.125 7.572 1.00 92.81 86 LYS A O 1
ATOM 709 N N . LEU A 1 87 ? 1.130 -3.046 5.629 1.00 92.00 87 LEU A N 1
ATOM 710 C CA . LEU A 1 87 ? -0.136 -2.429 6.020 1.00 92.00 87 LEU A CA 1
ATOM 711 C C . LEU A 1 87 ? -1.238 -3.477 6.176 1.00 92.00 87 LEU A C 1
ATOM 713 O O . LEU A 1 87 ? -1.966 -3.447 7.166 1.00 92.00 87 LEU A O 1
ATOM 717 N N . GLN A 1 88 ? -1.343 -4.423 5.242 1.00 91.25 88 GLN A N 1
ATOM 718 C CA . GLN A 1 88 ? -2.309 -5.516 5.363 1.00 91.25 88 GLN A CA 1
ATOM 719 C C . GLN A 1 88 ? -2.064 -6.318 6.642 1.00 91.25 88 GLN A C 1
ATOM 721 O O . GLN A 1 88 ? -2.990 -6.524 7.420 1.00 91.25 88 GLN A O 1
ATOM 726 N N . GLU A 1 89 ? -0.811 -6.673 6.926 1.00 90.19 89 GLU A N 1
ATOM 727 C CA . GLU A 1 89 ? -0.431 -7.375 8.154 1.00 90.19 89 GLU A CA 1
ATOM 728 C C . GLU A 1 89 ? -0.867 -6.604 9.413 1.00 90.19 89 GLU A C 1
ATOM 730 O O . GLU A 1 89 ? -1.484 -7.179 10.312 1.00 90.19 89 GLU A O 1
ATOM 735 N N . ILE A 1 90 ? -0.600 -5.295 9.482 1.00 88.00 90 ILE A N 1
ATOM 736 C CA . ILE A 1 90 ? -0.920 -4.469 10.658 1.00 88.00 90 ILE A CA 1
ATOM 737 C C . ILE A 1 90 ? -2.432 -4.329 10.854 1.00 88.00 90 ILE A C 1
ATOM 739 O O . ILE A 1 90 ? -2.916 -4.424 11.982 1.00 88.00 90 ILE A O 1
ATOM 743 N N . PHE A 1 91 ? -3.185 -4.069 9.788 1.00 86.88 91 PHE A N 1
ATOM 744 C CA . PHE A 1 91 ? -4.588 -3.678 9.900 1.00 86.88 91 PHE A CA 1
ATOM 745 C C . PHE A 1 91 ? -5.563 -4.852 9.801 1.00 86.88 91 PHE A C 1
ATOM 747 O O . PHE A 1 91 ? -6.563 -4.871 10.521 1.00 86.88 91 PHE A O 1
ATOM 754 N N . GLU A 1 92 ? -5.268 -5.869 8.990 1.00 83.50 92 GLU A N 1
ATOM 755 C CA . GLU A 1 92 ? -6.129 -7.051 8.871 1.00 83.50 92 GLU A CA 1
ATOM 756 C C . GLU A 1 92 ? -6.030 -7.930 10.131 1.00 83.50 92 GLU A C 1
ATOM 758 O O . GLU A 1 92 ? -7.052 -8.429 10.613 1.00 83.50 92 GLU A O 1
ATOM 763 N N . SER A 1 93 ? -4.848 -8.021 10.761 1.00 78.00 93 SER A N 1
ATOM 764 C CA . SER A 1 93 ? -4.683 -8.701 12.059 1.00 78.00 93 SER A CA 1
ATOM 765 C C . SER A 1 93 ? -5.474 -8.015 13.181 1.00 78.00 93 SER A C 1
ATOM 767 O O . SER A 1 93 ? -6.195 -8.675 13.937 1.00 78.00 93 SER A O 1
ATOM 769 N N . ARG A 1 94 ? -5.416 -6.677 13.256 1.00 75.25 94 ARG A N 1
ATOM 77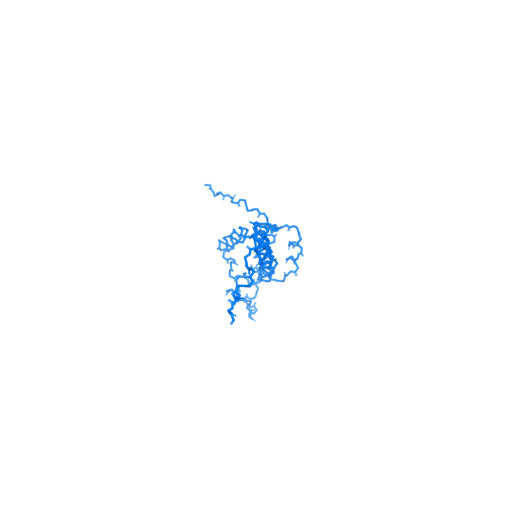0 C CA . ARG A 1 94 ? -6.199 -5.867 14.206 1.00 75.25 94 ARG A CA 1
ATOM 771 C C . ARG A 1 94 ? -7.701 -5.999 13.961 1.00 75.25 94 ARG A C 1
ATOM 773 O O . ARG A 1 94 ? -8.460 -6.133 14.922 1.00 75.25 94 ARG A O 1
ATOM 780 N N . GLY A 1 95 ? -8.135 -5.990 12.700 1.00 75.69 95 GLY A N 1
ATOM 781 C CA . GLY A 1 95 ? -9.535 -6.175 12.320 1.00 75.69 95 GLY A CA 1
ATOM 782 C C . GLY A 1 95 ? -10.084 -7.526 12.779 1.00 75.69 95 GLY A C 1
ATOM 783 O O . GLY A 1 95 ? -11.132 -7.582 13.428 1.00 75.69 95 GLY A O 1
ATOM 784 N N . ALA A 1 96 ? -9.348 -8.610 12.519 1.00 70.06 96 ALA A N 1
ATOM 785 C CA . ALA A 1 96 ? -9.717 -9.955 12.956 1.00 70.06 96 ALA A CA 1
ATOM 786 C C . ALA A 1 96 ? -9.781 -10.072 14.490 1.00 70.06 96 ALA A C 1
ATOM 788 O O . ALA A 1 96 ? -10.773 -10.565 15.036 1.00 70.06 96 ALA A O 1
ATOM 789 N N . ALA A 1 97 ? -8.774 -9.553 15.199 1.00 72.69 97 ALA A N 1
ATOM 790 C CA . ALA A 1 97 ? -8.742 -9.555 16.660 1.00 72.69 97 ALA A CA 1
ATOM 791 C C . ALA A 1 97 ? -9.906 -8.753 17.269 1.00 72.69 97 ALA A C 1
ATOM 793 O O . ALA A 1 97 ? -10.583 -9.232 18.182 1.00 72.69 97 ALA A O 1
ATOM 794 N N . ARG A 1 98 ? -10.197 -7.560 16.729 1.00 75.12 98 ARG A N 1
ATOM 795 C CA . ARG A 1 98 ? -11.317 -6.718 17.173 1.00 75.12 98 ARG A CA 1
ATOM 796 C C . ARG A 1 98 ? -12.659 -7.421 16.962 1.00 75.12 98 ARG A C 1
ATOM 798 O O . ARG A 1 98 ? -13.460 -7.449 17.894 1.00 75.12 98 ARG A O 1
ATOM 805 N N . ARG A 1 99 ? -12.888 -8.034 15.793 1.00 74.12 99 ARG A N 1
ATOM 806 C CA . ARG A 1 99 ? -14.106 -8.820 15.507 1.00 74.12 99 ARG A CA 1
ATOM 807 C C . ARG A 1 99 ? -14.262 -10.002 16.469 1.00 74.12 99 ARG A C 1
ATOM 809 O O . ARG A 1 99 ? -15.347 -10.198 17.007 1.00 74.12 99 ARG A O 1
ATOM 816 N N . SER A 1 100 ? -13.183 -10.736 16.751 1.00 71.69 100 SER A N 1
ATOM 817 C CA . SER A 1 100 ? -13.190 -11.845 17.718 1.00 71.69 100 SER A CA 1
ATOM 818 C C . SER A 1 100 ? -13.525 -11.375 19.139 1.00 71.69 100 SER A C 1
ATOM 820 O O . SER A 1 100 ? -14.366 -11.970 19.812 1.00 71.69 100 SER A O 1
ATOM 822 N N . MET A 1 101 ? -12.934 -10.263 19.588 1.00 78.25 101 MET A N 1
ATOM 823 C CA . MET A 1 101 ? -13.230 -9.687 20.903 1.00 78.25 101 MET A CA 1
ATOM 824 C C . MET A 1 101 ? -14.686 -9.211 21.013 1.00 78.25 101 MET A C 1
ATOM 826 O O . MET A 1 101 ? -15.324 -9.444 22.038 1.00 78.25 101 MET A O 1
ATOM 830 N N . LEU A 1 102 ? -15.218 -8.568 19.970 1.00 79.06 102 LEU A N 1
ATOM 831 C CA . LEU A 1 102 ? -16.628 -8.174 19.895 1.00 79.06 102 LEU A CA 1
ATOM 832 C C . LEU A 1 102 ? -17.552 -9.392 19.967 1.00 79.06 102 LEU A C 1
ATOM 834 O O . LEU A 1 102 ? -18.476 -9.391 20.772 1.00 79.06 102 LEU A O 1
ATOM 838 N N . MET A 1 103 ? -17.258 -10.453 19.211 1.00 74.69 103 MET A N 1
ATOM 839 C CA . MET A 1 103 ? -18.037 -11.693 19.247 1.00 74.69 103 MET A CA 1
ATOM 840 C C . MET A 1 103 ? -18.048 -12.313 20.650 1.00 74.69 103 MET A C 1
ATOM 842 O O . MET A 1 103 ? -19.116 -12.625 21.170 1.00 74.69 103 MET A O 1
ATOM 846 N N . LYS A 1 104 ? -16.882 -12.415 21.307 1.00 77.81 104 LYS A N 1
ATOM 847 C CA . LYS A 1 104 ? -16.777 -12.896 22.696 1.00 77.81 104 LYS A CA 1
ATOM 848 C C . LYS A 1 104 ? -17.609 -12.050 23.661 1.00 77.81 104 LYS A C 1
ATOM 850 O O . LYS A 1 104 ? -18.316 -12.611 24.490 1.00 77.81 104 LYS A O 1
ATOM 855 N N . LYS A 1 105 ? -17.564 -10.717 23.538 1.00 78.31 105 LYS A N 1
ATOM 856 C CA . LYS A 1 10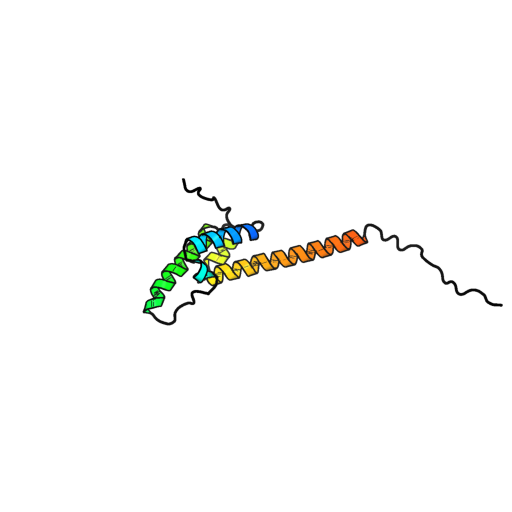5 ? -18.380 -9.808 24.359 1.00 78.31 105 LYS A CA 1
ATOM 857 C C . LYS A 1 105 ? -19.874 -9.979 24.101 1.00 78.31 105 LYS A C 1
ATOM 859 O O . LYS A 1 105 ? -20.626 -10.027 25.061 1.00 78.31 105 LYS A O 1
ATOM 864 N N . CYS A 1 106 ? -20.305 -10.113 22.847 1.00 75.38 106 CYS A N 1
ATOM 865 C CA . CYS A 1 106 ? -21.709 -10.358 22.519 1.00 75.38 106 CYS A CA 1
ATOM 866 C C . CYS A 1 106 ? -22.207 -11.692 23.085 1.00 75.38 106 CYS A C 1
ATOM 868 O O . CYS A 1 106 ? -23.313 -11.740 23.608 1.00 75.38 106 CYS A O 1
ATOM 870 N N . VAL A 1 107 ? -21.405 -12.759 23.009 1.00 74.75 107 VAL A N 1
ATOM 871 C CA . VAL A 1 107 ? -21.749 -14.052 23.622 1.00 74.75 107 VAL A CA 1
ATOM 872 C C . VAL A 1 107 ? -21.826 -13.919 25.144 1.00 74.75 107 VAL A C 1
ATOM 874 O O . VAL A 1 107 ? -22.829 -14.304 25.727 1.00 74.75 107 VAL A O 1
ATOM 877 N N . MET A 1 108 ? -20.829 -13.297 25.778 1.00 72.50 108 MET A N 1
ATOM 878 C CA . MET A 1 108 ? -20.806 -13.092 27.232 1.00 72.50 108 MET A CA 1
ATOM 879 C C . MET A 1 108 ? -21.965 -12.211 27.729 1.00 72.50 108 MET A C 1
ATOM 881 O O . MET A 1 108 ? -22.548 -12.496 28.766 1.00 72.50 108 MET A O 1
ATOM 885 N N . MET A 1 109 ? -22.339 -11.164 26.987 1.00 67.12 109 MET A N 1
ATOM 886 C CA . MET A 1 109 ? -23.500 -10.326 27.311 1.00 67.12 109 MET A CA 1
ATOM 887 C C . MET A 1 109 ? -24.820 -11.082 27.139 1.00 67.12 109 MET A C 1
ATOM 889 O O . MET A 1 109 ? -25.689 -10.948 27.989 1.00 67.12 109 MET A O 1
ATOM 893 N N . LYS A 1 110 ? -24.953 -11.918 26.098 1.00 60.28 110 LYS A N 1
ATOM 894 C CA . LYS A 1 110 ? -26.135 -12.773 25.901 1.00 60.28 110 LYS A CA 1
ATOM 895 C C . LYS A 1 110 ? -26.295 -13.851 26.978 1.00 60.28 110 LYS A C 1
ATOM 897 O O . LYS A 1 110 ? -27.417 -14.273 27.209 1.00 60.28 110 LYS A O 1
ATOM 902 N N . MET A 1 111 ? -25.211 -14.283 27.627 1.00 57.19 111 MET A N 1
ATOM 903 C CA . MET A 1 111 ? -25.274 -15.200 28.777 1.00 57.19 111 MET A CA 1
ATOM 904 C C . MET A 1 111 ? -25.691 -14.474 30.072 1.00 57.19 111 MET A C 1
ATOM 906 O O . MET A 1 111 ? -26.350 -15.052 30.921 1.00 57.19 111 MET A O 1
ATOM 910 N N . ASN A 1 112 ? -25.417 -13.172 30.197 1.00 57.56 112 ASN A N 1
ATOM 911 C CA . ASN A 1 112 ? -25.807 -12.394 31.380 1.00 57.56 112 ASN A CA 1
ATOM 912 C C . ASN A 1 112 ? -27.271 -11.905 31.373 1.00 57.56 112 ASN A C 1
ATOM 914 O O . ASN A 1 112 ? -27.732 -11.394 32.390 1.00 57.56 112 ASN A O 1
ATOM 918 N N . GLU A 1 113 ? -28.003 -12.023 30.261 1.00 51.88 113 GLU A N 1
ATOM 919 C CA . GLU A 1 113 ? -29.373 -11.496 30.109 1.00 51.88 113 GLU A CA 1
ATOM 920 C C . GLU A 1 113 ? -30.459 -12.564 30.363 1.00 51.88 113 GLU A C 1
ATOM 922 O O . GLU A 1 113 ? -31.540 -12.520 29.777 1.00 51.88 113 GLU A O 1
ATOM 927 N N . GLY A 1 114 ? -30.169 -13.538 31.234 1.00 56.41 114 GLY A N 1
ATOM 928 C CA . GLY A 1 114 ? -31.119 -14.601 31.568 1.00 56.41 114 GLY A CA 1
ATOM 929 C C . GLY A 1 114 ? -30.565 -15.842 32.266 1.00 56.41 114 GLY A C 1
ATOM 930 O O . GLY A 1 114 ? -31.309 -16.813 32.361 1.00 56.41 114 GLY A O 1
ATOM 931 N N . ASP A 1 115 ? -29.322 -15.845 32.764 1.00 52.62 115 ASP A N 1
ATOM 932 C CA . ASP A 1 115 ? -28.854 -16.915 33.657 1.00 52.62 115 ASP A CA 1
ATOM 933 C C . ASP A 1 115 ? -29.519 -16.775 35.044 1.00 52.62 115 ASP A C 1
ATOM 935 O O . ASP A 1 115 ? -28.890 -16.421 36.041 1.00 52.62 115 ASP A O 1
ATOM 939 N N . ASP A 1 116 ? -30.820 -17.069 35.098 1.00 54.12 116 ASP A N 1
ATOM 940 C CA . ASP A 1 116 ? -31.404 -17.787 36.223 1.00 54.12 116 ASP A CA 1
ATOM 941 C C . ASP A 1 116 ? -31.317 -19.284 35.892 1.00 54.12 116 ASP A C 1
ATOM 943 O O . ASP A 1 116 ? -32.166 -19.865 35.220 1.00 54.12 116 ASP A O 1
ATOM 947 N N . LEU A 1 117 ? -30.207 -19.896 36.313 1.00 54.25 117 LEU A N 1
ATOM 948 C CA . LEU A 1 117 ? -30.033 -21.349 36.359 1.00 54.25 117 LEU A CA 1
ATOM 949 C C . LEU A 1 117 ? -30.574 -21.921 37.680 1.00 54.25 117 LEU A C 1
ATOM 951 O O . LEU A 1 117 ? -30.061 -22.929 38.170 1.00 54.25 117 LEU A O 1
ATOM 955 N N . SER A 1 118 ? -31.576 -21.290 38.295 1.00 56.47 118 SER A N 1
ATOM 956 C CA . SER A 1 118 ? -32.365 -21.957 39.319 1.00 56.47 118 SER A CA 1
ATOM 957 C C . SER A 1 118 ? -33.620 -22.567 38.692 1.00 56.47 118 SER A C 1
ATOM 959 O O . SER A 1 118 ? -34.394 -21.917 38.002 1.00 56.47 118 SER A O 1
ATOM 961 N N . GLU A 1 119 ? -33.797 -23.861 38.962 1.00 56.09 119 GLU A N 1
ATOM 962 C CA . GLU A 1 119 ? -35.112 -24.501 39.028 1.00 56.09 119 GLU A CA 1
ATOM 963 C C . GLU A 1 119 ? -35.732 -25.067 37.734 1.00 56.09 119 GLU A C 1
ATOM 965 O O . GLU A 1 119 ? -36.840 -24.727 37.359 1.00 56.09 119 GLU A O 1
ATOM 970 N N . PHE A 1 120 ? -35.098 -26.073 37.125 1.00 45.59 120 PHE A N 1
ATOM 971 C CA . PHE A 1 120 ? -35.811 -27.198 36.485 1.00 45.59 120 PHE A CA 1
ATOM 972 C C . PHE A 1 120 ? -34.855 -28.411 36.505 1.00 45.59 120 PHE A C 1
ATOM 974 O O . PHE A 1 120 ? -33.798 -28.351 35.890 1.00 45.59 120 PHE A O 1
ATOM 981 N N . THR A 1 121 ? -35.055 -29.545 37.180 1.00 47.66 121 THR A N 1
ATOM 982 C CA . THR A 1 121 ? -36.125 -30.104 38.022 1.00 47.66 121 THR A CA 1
ATOM 983 C C . THR A 1 121 ? -35.503 -31.206 38.881 1.00 47.66 121 THR A C 1
ATOM 985 O O . THR A 1 121 ? -34.674 -31.973 38.390 1.00 47.66 121 THR A O 1
ATOM 988 N N . GLU A 1 122 ? -35.953 -31.306 40.128 1.00 54.59 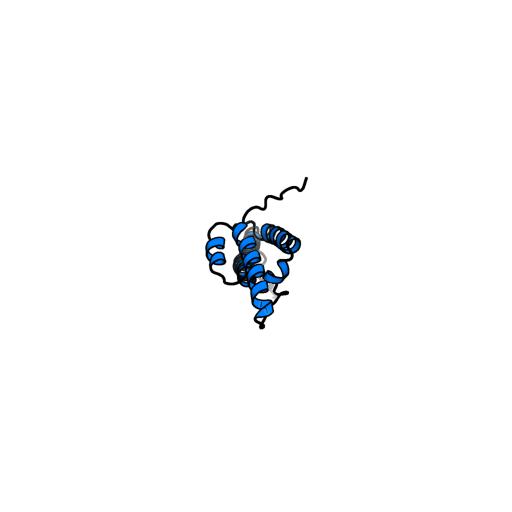122 GLU A N 1
ATOM 989 C CA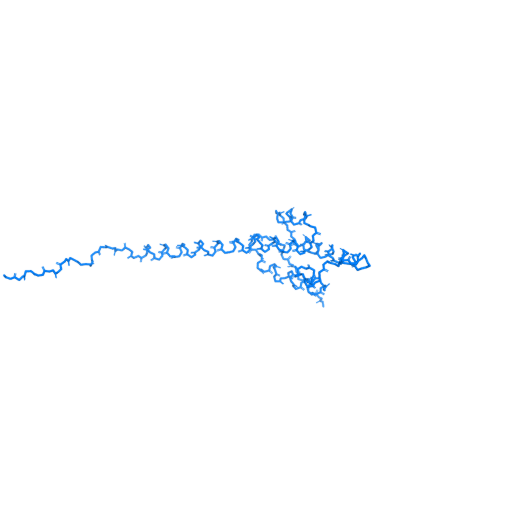 . GLU A 1 122 ? -35.727 -32.425 41.048 1.00 54.59 122 GLU A CA 1
ATOM 990 C C . GLU A 1 122 ? -35.920 -33.829 40.414 1.00 54.59 122 GLU A C 1
ATOM 992 O O . GLU A 1 122 ? -36.673 -33.990 39.443 1.00 54.59 122 GLU A O 1
ATOM 997 N N . PRO A 1 123 ? -35.280 -34.875 40.979 1.00 51.47 123 PRO A N 1
ATOM 998 C CA . PRO A 1 123 ? -35.285 -36.226 40.437 1.00 51.47 123 PRO A CA 1
ATOM 999 C C . PRO A 1 123 ? -36.647 -36.895 40.639 1.00 51.47 123 PRO A C 1
ATOM 1001 O O . PRO A 1 123 ? -36.997 -37.348 41.727 1.00 51.47 123 PRO A O 1
ATOM 1004 N N . ARG A 1 124 ? -37.417 -37.036 39.558 1.00 53.03 124 ARG A N 1
ATOM 1005 C CA . ARG A 1 124 ? -38.639 -37.846 39.556 1.00 53.03 124 ARG A CA 1
ATOM 1006 C C . ARG A 1 124 ? -38.312 -39.319 39.294 1.00 53.03 124 ARG A C 1
ATOM 1008 O O . ARG A 1 124 ? -38.673 -39.854 38.252 1.00 53.03 124 ARG A O 1
ATOM 1015 N N . SER A 1 125 ? -37.664 -39.994 40.244 1.00 54.00 125 SER A N 1
ATOM 1016 C CA . SER A 1 125 ? -37.830 -41.448 40.384 1.00 54.00 125 SER A CA 1
ATOM 1017 C C . SER A 1 125 ? -38.765 -41.701 41.555 1.00 54.00 125 SER A C 1
ATOM 1019 O O . SER A 1 125 ? -38.369 -41.715 42.719 1.00 54.00 125 SER A O 1
ATOM 1021 N N . LEU A 1 126 ? -40.035 -41.813 41.183 1.00 48.47 126 LEU A N 1
ATOM 1022 C CA . LEU A 1 126 ? -41.152 -42.216 42.012 1.00 48.47 126 LEU A CA 1
ATOM 1023 C C . LEU A 1 126 ? -40.817 -43.477 42.811 1.00 48.47 126 LEU A C 1
ATOM 1025 O O . LEU A 1 126 ? -40.352 -44.473 42.259 1.00 48.47 126 LEU A O 1
ATOM 1029 N N . LEU A 1 127 ? -41.141 -43.395 44.099 1.00 52.59 127 LEU A N 1
ATOM 1030 C CA . LEU A 1 127 ? -41.733 -44.472 44.880 1.00 52.59 127 LEU A CA 1
ATOM 1031 C C . LEU A 1 127 ? -42.534 -45.423 43.975 1.00 52.59 127 LEU A C 1
ATOM 1033 O O . LEU A 1 127 ? -43.549 -45.025 43.403 1.00 52.59 127 LEU A O 1
ATOM 1037 N N . PHE A 1 128 ? -42.082 -46.666 43.876 1.00 48.56 128 PHE A N 1
ATOM 1038 C CA . PHE A 1 128 ? -42.965 -47.806 43.676 1.00 48.56 128 PHE A CA 1
ATOM 1039 C C . PHE A 1 128 ? -42.810 -48.703 44.904 1.00 48.56 128 PHE A C 1
ATOM 1041 O O . PHE A 1 128 ? -41.693 -48.881 45.393 1.00 48.56 128 PHE A O 1
ATOM 1048 N N . GLU A 1 129 ? -43.972 -49.116 45.411 1.00 50.19 129 GLU A N 1
ATOM 1049 C CA . GLU A 1 129 ? -44.243 -49.941 46.598 1.00 50.19 129 GLU A CA 1
ATOM 1050 C C . GLU A 1 129 ? -43.313 -51.141 46.803 1.00 50.19 129 GLU A C 1
ATOM 1052 O O . GLU A 1 129 ? -42.939 -51.799 45.804 1.00 50.19 129 GLU A O 1
#

Organism: Xenopsylla cheopis (NCBI:txid163159)

Foldseek 3Di:
DPPPPPQQADDLPCLVVNVVVLCVVCVVVVLNCFQVVVPPQDPDPVVNVVNQVSFVVLLVSNLVRHDDPLSVVSVPDRGSNVSNVVSCVVRVVVVVVVVVVVVVVVVVVVCVPDPPPPDDDDDPPDDDD

InterPro domains:
  IPR061502 Copia/RE1/RE2-like, N-terminal domain [PF14223] (22-119)

Sequence (129 aa):
MSSTIKIEPLNESNYDEWKIHMRAILKKNDLWGYVSGEIAKPLTPEKYSEWIINDSKTQSELILHMKGKELKICARLESAKLIWEKLQEIFESRGAARRSMLMKKCVMMKMNEGDDLSEFTEPRSLLFE